Protein AF-A0A2P0QL46-F1 (afdb_monomer_lite)

Foldseek 3Di:
DQVVVCVVVVQDADPLLVVLVVLLVVLLVQLVVLVVCQVCQQVDDDPPDPHGQNCPDPDPPSVVSNVVSVVSNVVSLVSNCQSQVGSPPRPQDHNRGGVDGHDPVNVVD

Sequence (109 aa):
ATEAMEASIKCEIPKDAVMLRHILQLANRCHSIALHDILILPDFYLPGTEVKINPFTAEEPVRTVAKRIQRLREISQTIGQISGGEAIHPSNTRVGGMYRNCSELAKTK

Structure (mmCIF, N/CA/C/O backbone):
data_AF-A0A2P0QL46-F1
#
_entry.id   AF-A0A2P0QL46-F1
#
loop_
_atom_site.group_PDB
_atom_site.id
_atom_site.type_symbol
_atom_site.label_atom_id
_atom_site.label_alt_id
_atom_site.label_comp_id
_atom_site.label_asym_id
_atom_site.label_entity_id
_atom_site.label_seq_id
_atom_site.pdbx_PDB_ins_code
_atom_site.Cartn_x
_atom_site.Cartn_y
_atom_site.Cartn_z
_atom_site.occupancy
_atom_site.B_iso_or_equiv
_atom_site.auth_seq_id
_atom_site.auth_comp_id
_atom_site.auth_asym_id
_atom_site.auth_atom_id
_atom_site.pdbx_PDB_model_num
ATOM 1 N N . ALA A 1 1 ? -7.309 -8.523 13.478 1.00 93.12 1 ALA A N 1
ATOM 2 C CA . ALA A 1 1 ? -7.298 -8.852 14.922 1.00 93.12 1 ALA A CA 1
ATOM 3 C C . ALA A 1 1 ? -8.276 -7.967 15.693 1.00 93.12 1 ALA A C 1
ATOM 5 O O . ALA A 1 1 ? -9.231 -8.496 16.238 1.00 93.12 1 ALA A O 1
ATOM 6 N N . THR A 1 2 ? -8.101 -6.642 15.680 1.00 98.19 2 THR A N 1
ATOM 7 C CA . THR A 1 2 ? -8.955 -5.680 16.405 1.00 98.19 2 THR A CA 1
ATOM 8 C C . THR A 1 2 ? -10.454 -5.850 16.151 1.00 98.19 2 THR A C 1
ATOM 10 O O . THR A 1 2 ? -11.210 -6.012 17.100 1.00 98.19 2 THR A O 1
ATOM 13 N N . GLU A 1 3 ? -10.869 -5.906 14.885 1.00 98.19 3 GLU A N 1
ATOM 14 C CA . GLU A 1 3 ? -12.290 -6.015 14.509 1.00 98.19 3 GLU A CA 1
ATOM 15 C C . GLU A 1 3 ? -12.932 -7.333 14.955 1.00 98.19 3 GLU A C 1
ATOM 17 O O . GLU A 1 3 ? -14.113 -7.366 15.281 1.00 98.19 3 GLU A O 1
ATOM 22 N N . ALA A 1 4 ? -12.153 -8.415 15.052 1.00 98.56 4 ALA A N 1
ATOM 23 C CA . ALA A 1 4 ? -12.648 -9.677 15.597 1.00 98.56 4 ALA A CA 1
ATOM 24 C C . ALA A 1 4 ? -12.927 -9.568 17.107 1.00 98.56 4 ALA A C 1
ATOM 26 O O . ALA A 1 4 ? -13.919 -10.110 17.593 1.00 98.56 4 ALA A O 1
ATOM 27 N N . MET A 1 5 ? -12.089 -8.828 17.845 1.00 98.75 5 MET A N 1
ATOM 28 C CA . MET A 1 5 ? -12.328 -8.548 19.265 1.00 98.75 5 MET A CA 1
ATOM 29 C C . MET A 1 5 ? -13.570 -7.669 19.440 1.00 98.75 5 MET A C 1
ATOM 31 O O . MET A 1 5 ? -14.406 -7.969 20.286 1.00 98.75 5 MET A O 1
ATOM 35 N N . GLU A 1 6 ? -13.721 -6.632 18.610 1.00 98.75 6 GLU A N 1
ATOM 36 C CA . GLU A 1 6 ? -14.891 -5.741 18.602 1.00 98.75 6 GLU A CA 1
ATOM 37 C C . GLU A 1 6 ? -16.182 -6.497 18.278 1.00 98.75 6 GLU A C 1
ATOM 39 O O . GLU A 1 6 ? -17.171 -6.333 18.988 1.00 98.75 6 GLU A O 1
ATOM 44 N N . ALA A 1 7 ? -16.158 -7.387 17.284 1.00 98.56 7 ALA A N 1
ATOM 45 C CA . ALA A 1 7 ? -17.296 -8.234 16.942 1.00 98.56 7 ALA A CA 1
ATOM 46 C C . ALA A 1 7 ? -17.692 -9.165 18.100 1.00 98.56 7 ALA A C 1
ATOM 48 O O . ALA A 1 7 ? -18.876 -9.293 18.408 1.00 98.56 7 ALA A O 1
ATOM 49 N N . SER A 1 8 ? -16.711 -9.771 18.778 1.00 98.62 8 SER A N 1
ATOM 50 C CA . SER A 1 8 ? -16.942 -10.665 19.921 1.00 98.62 8 SER A CA 1
ATOM 51 C C . SER A 1 8 ? -17.647 -9.957 21.083 1.00 98.62 8 SER A C 1
ATOM 53 O O . SER A 1 8 ? -18.621 -10.471 21.634 1.00 98.62 8 SER A O 1
ATOM 55 N N . ILE A 1 9 ? -17.210 -8.739 21.416 1.00 98.38 9 ILE A N 1
ATOM 56 C CA . ILE A 1 9 ? -17.792 -7.942 22.508 1.00 98.38 9 ILE A CA 1
ATOM 57 C C . ILE A 1 9 ? -18.949 -7.037 22.054 1.00 98.38 9 ILE A C 1
ATOM 59 O O . ILE A 1 9 ? -19.455 -6.256 22.857 1.00 98.38 9 ILE A O 1
ATOM 63 N N . LYS A 1 10 ? -19.365 -7.124 20.781 1.00 98.25 10 LYS A N 1
ATOM 64 C CA . LYS A 1 10 ? -20.396 -6.277 20.151 1.00 98.25 10 LYS A CA 1
ATOM 65 C C . LYS A 1 10 ? -20.122 -4.773 20.304 1.00 98.25 10 LYS A C 1
ATOM 67 O O . LYS A 1 10 ? -21.030 -3.986 20.559 1.00 98.25 10 LYS A O 1
ATOM 72 N N . CYS A 1 11 ? -18.860 -4.374 20.165 1.00 98.38 11 CYS A N 1
ATOM 73 C CA . CYS A 1 11 ? -18.449 -2.974 20.190 1.00 98.38 11 CYS A CA 1
ATOM 74 C C . CYS A 1 11 ? -18.638 -2.343 18.805 1.00 98.38 11 CYS A C 1
ATOM 76 O O . CYS A 1 11 ? -17.881 -2.626 17.878 1.00 98.38 11 CYS A O 1
ATOM 78 N N . GLU A 1 12 ? -19.633 -1.466 18.676 1.00 98.44 12 GLU A N 1
ATOM 79 C CA . GLU A 1 12 ? -19.743 -0.551 17.539 1.00 98.44 12 GLU A CA 1
ATOM 80 C C . GLU A 1 12 ? -18.767 0.618 17.702 1.00 98.44 12 GLU A C 1
ATOM 82 O O . GLU A 1 12 ? -18.700 1.248 18.760 1.00 98.44 12 GLU A O 1
ATOM 87 N N . ILE A 1 13 ? -18.007 0.913 16.647 1.00 98.56 13 ILE A N 1
ATOM 88 C CA . ILE A 1 13 ? -17.016 1.993 16.651 1.00 98.56 13 ILE A CA 1
ATOM 89 C C . ILE A 1 13 ? -17.552 3.263 15.973 1.00 98.56 13 ILE A C 1
ATOM 91 O O . ILE A 1 13 ? -18.419 3.182 15.099 1.00 98.56 13 ILE A O 1
ATOM 95 N N . PRO A 1 14 ? -17.013 4.452 16.302 1.00 98.44 14 PRO A N 1
ATOM 96 C CA . PRO A 1 14 ? -17.414 5.699 15.654 1.00 98.44 14 PRO A CA 1
ATOM 97 C C . PRO A 1 14 ? -17.177 5.692 14.136 1.00 98.44 14 PRO A C 1
ATOM 99 O O . PRO A 1 14 ? -16.164 5.178 13.656 1.00 98.44 14 PRO A O 1
ATOM 102 N N . LYS A 1 15 ? -18.057 6.355 13.373 1.00 98.00 15 LYS A N 1
ATOM 103 C CA . LYS A 1 15 ? -17.973 6.438 11.901 1.00 98.00 15 LYS A CA 1
ATOM 104 C C . LYS A 1 15 ? -16.624 6.972 11.402 1.00 98.00 15 LYS A C 1
ATOM 106 O O . LYS A 1 15 ? -16.069 6.438 10.445 1.00 98.00 15 LYS A O 1
ATOM 111 N N . ASP A 1 16 ? -16.066 7.977 12.071 1.00 97.50 16 ASP A N 1
ATOM 112 C CA . ASP A 1 16 ? -14.762 8.545 11.706 1.00 97.50 16 ASP A CA 1
ATOM 113 C C . ASP A 1 16 ? -13.615 7.542 11.885 1.00 97.50 16 ASP A C 1
ATOM 115 O O . ASP A 1 16 ? -12.681 7.515 11.083 1.00 97.50 16 ASP A O 1
ATOM 119 N N . ALA A 1 17 ? -13.706 6.657 12.885 1.00 98.19 17 ALA A N 1
ATOM 120 C CA . ALA A 1 17 ? -12.736 5.584 13.076 1.00 98.19 17 ALA A CA 1
ATOM 121 C C . ALA A 1 17 ? -12.812 4.552 11.940 1.00 98.19 17 ALA A C 1
ATOM 123 O O . ALA A 1 17 ? -11.771 4.123 11.444 1.00 98.19 17 ALA A O 1
ATOM 124 N N . VAL A 1 18 ? -14.021 4.208 11.475 1.00 98.25 18 VAL A N 1
ATOM 125 C CA . VAL A 1 18 ? -14.215 3.349 10.290 1.00 98.25 18 VAL A CA 1
ATOM 126 C C . VAL A 1 18 ? -13.555 3.976 9.061 1.00 98.25 18 VAL A C 1
ATOM 128 O O . VAL A 1 18 ? -12.814 3.305 8.343 1.00 98.25 18 VAL A O 1
ATOM 131 N N . MET A 1 19 ? -13.764 5.278 8.838 1.00 97.81 19 MET A N 1
ATOM 132 C CA . MET A 1 19 ? -13.177 5.986 7.696 1.00 97.81 19 MET A CA 1
ATOM 133 C C . MET A 1 19 ? -11.644 5.984 7.739 1.00 97.81 19 MET A C 1
ATOM 135 O O . MET A 1 19 ? -11.010 5.692 6.725 1.00 97.81 19 MET A O 1
ATOM 139 N N . LEU A 1 20 ? -11.033 6.226 8.903 1.00 97.75 20 LEU A N 1
ATOM 140 C CA . LEU A 1 20 ? -9.575 6.161 9.050 1.00 97.75 20 LEU A CA 1
ATOM 141 C C . LEU A 1 20 ? -9.016 4.753 8.821 1.00 97.75 20 LEU A C 1
ATOM 143 O O . LEU A 1 20 ? -7.987 4.615 8.161 1.00 97.75 20 LEU A O 1
ATOM 147 N N . ARG A 1 21 ? -9.698 3.705 9.302 1.00 98.44 21 ARG A N 1
ATOM 148 C CA . ARG A 1 21 ? -9.311 2.310 9.023 1.00 98.44 21 ARG A CA 1
ATOM 149 C C . ARG A 1 21 ? -9.378 1.990 7.533 1.00 98.44 21 ARG A C 1
ATOM 151 O O . ARG A 1 21 ? -8.475 1.342 7.010 1.00 98.44 21 ARG A O 1
ATOM 158 N N . HIS A 1 22 ? -10.393 2.486 6.828 1.00 98.31 22 HIS A N 1
ATOM 159 C CA . HIS A 1 22 ? -10.491 2.329 5.377 1.00 98.31 22 HIS A CA 1
ATOM 160 C C . HIS A 1 22 ? -9.370 3.059 4.631 1.00 98.31 22 HIS A C 1
ATOM 162 O O . HIS A 1 22 ? -8.767 2.472 3.734 1.00 98.31 22 HIS A O 1
ATOM 168 N N . ILE A 1 23 ? -9.046 4.298 5.012 1.00 98.06 23 ILE A N 1
ATOM 169 C CA . ILE A 1 23 ? -7.920 5.045 4.428 1.00 98.06 23 ILE A CA 1
ATOM 170 C C . ILE A 1 23 ? -6.610 4.270 4.626 1.00 98.06 23 ILE A C 1
ATOM 172 O O . ILE A 1 23 ? -5.881 4.046 3.658 1.00 98.06 23 ILE A O 1
ATOM 176 N N . LEU A 1 24 ? -6.351 3.795 5.849 1.00 98.38 24 LEU A N 1
ATOM 177 C CA . LEU A 1 24 ? -5.178 2.982 6.177 1.00 98.38 24 LEU A CA 1
ATOM 178 C C . LEU A 1 24 ? -5.105 1.712 5.315 1.00 98.38 24 LEU A C 1
ATOM 180 O O . LEU A 1 24 ? -4.057 1.400 4.748 1.00 98.38 24 LEU A O 1
ATOM 184 N N . GLN A 1 25 ? -6.223 0.997 5.175 1.00 98.38 25 GLN A N 1
ATOM 185 C CA . GLN A 1 25 ? -6.289 -0.236 4.393 1.00 98.38 25 GLN A CA 1
ATOM 186 C C . GLN A 1 25 ? -6.035 0.002 2.897 1.00 98.38 25 GLN A C 1
ATOM 188 O O . GLN A 1 25 ? -5.346 -0.790 2.250 1.00 98.38 25 GLN A O 1
ATOM 193 N N . LEU A 1 26 ? -6.582 1.079 2.330 1.00 98.56 26 LEU A N 1
ATOM 194 C CA . LEU A 1 26 ? -6.393 1.427 0.919 1.00 98.56 26 LEU A CA 1
ATOM 195 C C . LEU A 1 26 ? -4.950 1.854 0.633 1.00 98.56 26 LEU A C 1
ATOM 197 O O . LEU A 1 26 ? -4.367 1.412 -0.359 1.00 98.56 26 LEU A O 1
ATOM 201 N N . ALA A 1 27 ? -4.356 2.639 1.532 1.00 98.44 27 ALA A N 1
ATOM 202 C CA . ALA A 1 27 ? -2.946 3.000 1.482 1.00 98.44 27 ALA A CA 1
ATOM 203 C C . ALA A 1 27 ? -2.044 1.758 1.505 1.00 98.44 27 ALA A C 1
ATOM 205 O O . ALA A 1 27 ? -1.204 1.581 0.621 1.00 98.44 27 ALA A O 1
ATOM 206 N N . ASN A 1 28 ? -2.266 0.843 2.454 1.00 98.62 28 ASN A N 1
ATOM 207 C CA . ASN A 1 28 ? -1.496 -0.396 2.540 1.00 98.62 28 ASN A CA 1
ATOM 208 C C . ASN A 1 28 ? -1.634 -1.256 1.271 1.00 98.62 28 ASN A C 1
ATOM 210 O O . ASN A 1 28 ? -0.630 -1.749 0.754 1.00 98.62 28 ASN A O 1
ATOM 214 N N . ARG A 1 29 ? -2.851 -1.377 0.722 1.00 98.75 29 ARG A N 1
ATOM 215 C CA . ARG A 1 29 ? -3.098 -2.115 -0.525 1.00 98.75 29 ARG A CA 1
ATOM 216 C C . ARG A 1 29 ? -2.309 -1.530 -1.698 1.00 98.75 29 ARG A C 1
ATOM 218 O O . ARG A 1 29 ? -1.668 -2.288 -2.420 1.00 98.75 29 ARG A O 1
ATOM 225 N N . CYS A 1 30 ? -2.325 -0.208 -1.872 1.00 98.56 30 CYS A N 1
ATOM 226 C CA . CYS A 1 30 ? -1.578 0.466 -2.937 1.00 98.56 30 CYS A CA 1
ATOM 227 C C . CYS A 1 30 ? -0.068 0.200 -2.822 1.00 98.56 30 CYS A C 1
ATOM 229 O O . CYS A 1 30 ? 0.568 -0.238 -3.780 1.00 98.56 30 CYS A O 1
ATOM 231 N N . HIS A 1 31 ? 0.490 0.374 -1.620 1.00 98.44 31 HIS A N 1
ATOM 232 C CA . HIS A 1 31 ? 1.897 0.084 -1.340 1.00 98.44 31 HIS A CA 1
ATOM 233 C C . HIS A 1 31 ? 2.266 -1.383 -1.626 1.00 98.44 31 HIS A C 1
ATOM 235 O O . HIS A 1 31 ? 3.328 -1.644 -2.195 1.00 98.44 31 HIS A O 1
ATOM 241 N N . SER A 1 32 ? 1.413 -2.328 -1.219 1.00 98.75 32 SER A N 1
ATOM 242 C CA . SER A 1 32 ? 1.675 -3.764 -1.343 1.00 98.75 32 SER A CA 1
ATOM 243 C C . SER A 1 32 ? 1.635 -4.226 -2.799 1.00 98.75 32 SER A C 1
ATOM 245 O O . SER A 1 32 ? 2.549 -4.926 -3.228 1.00 98.75 32 SER A O 1
ATOM 247 N N . ILE A 1 33 ? 0.652 -3.767 -3.582 1.00 98.69 33 ILE A N 1
ATOM 248 C CA . ILE A 1 33 ? 0.577 -4.049 -5.024 1.00 98.69 33 ILE A CA 1
ATOM 249 C C . ILE A 1 33 ? 1.807 -3.479 -5.737 1.00 98.69 33 ILE A C 1
ATOM 251 O O . ILE A 1 33 ? 2.491 -4.201 -6.452 1.00 98.69 33 ILE A O 1
ATOM 255 N N . ALA A 1 34 ? 2.162 -2.221 -5.462 1.00 98.56 34 ALA A N 1
ATOM 256 C CA . ALA A 1 34 ? 3.337 -1.593 -6.061 1.00 98.56 34 ALA A CA 1
ATOM 257 C C . ALA A 1 34 ? 4.653 -2.298 -5.669 1.00 98.56 34 ALA A C 1
ATOM 259 O O . ALA A 1 34 ? 5.598 -2.340 -6.451 1.00 98.56 34 ALA A O 1
ATOM 260 N N . LEU A 1 35 ? 4.746 -2.863 -4.460 1.00 98.50 35 LEU A N 1
ATOM 261 C CA . LEU A 1 35 ? 5.880 -3.712 -4.088 1.00 98.50 35 LEU A CA 1
ATOM 262 C C . LEU A 1 35 ? 5.886 -5.018 -4.888 1.00 98.50 35 LEU A C 1
ATOM 264 O O . LEU A 1 35 ? 6.946 -5.437 -5.343 1.00 98.50 35 LEU A O 1
ATOM 268 N N . HIS A 1 36 ? 4.722 -5.644 -5.058 1.00 98.62 36 HIS A N 1
ATOM 269 C CA . HIS A 1 36 ? 4.589 -6.889 -5.804 1.00 98.62 36 HIS A CA 1
ATOM 270 C C . HIS A 1 36 ? 5.003 -6.729 -7.272 1.00 98.62 36 HIS A C 1
AT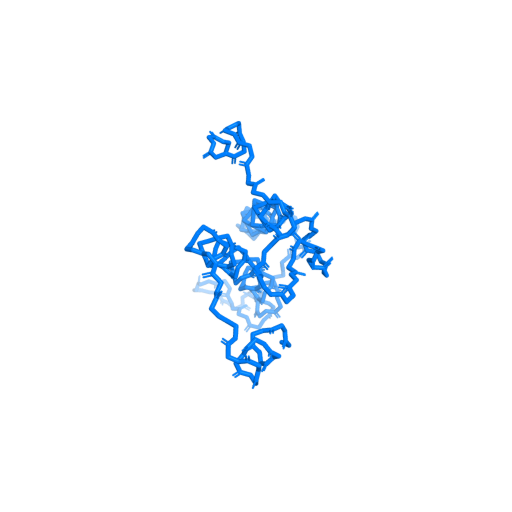OM 272 O O . HIS A 1 36 ? 5.656 -7.623 -7.799 1.00 98.62 36 HIS A O 1
ATOM 278 N N . ASP A 1 37 ? 4.754 -5.570 -7.891 1.00 98.25 37 ASP A N 1
ATOM 279 C CA . ASP A 1 37 ? 5.249 -5.261 -9.240 1.00 98.25 37 ASP A CA 1
ATOM 280 C C . ASP A 1 37 ? 6.775 -5.445 -9.345 1.00 98.25 37 ASP A C 1
ATOM 282 O O . ASP A 1 37 ? 7.260 -6.068 -10.283 1.00 98.25 37 ASP A O 1
ATOM 286 N N . ILE A 1 38 ? 7.554 -4.996 -8.351 1.00 97.69 38 ILE A N 1
ATOM 287 C CA . ILE A 1 38 ? 9.021 -5.185 -8.335 1.00 97.69 38 ILE A CA 1
ATOM 288 C C . ILE A 1 38 ? 9.393 -6.674 -8.309 1.00 97.69 38 ILE A C 1
ATOM 290 O O . ILE A 1 38 ? 10.416 -7.054 -8.875 1.00 97.69 38 ILE A O 1
ATOM 294 N N . LEU A 1 39 ? 8.583 -7.505 -7.652 1.00 98.12 39 LEU A N 1
ATOM 295 C CA . LEU A 1 39 ? 8.852 -8.932 -7.485 1.00 98.12 39 LEU A CA 1
ATOM 296 C C . LEU A 1 39 ? 8.530 -9.738 -8.746 1.00 98.12 39 LEU A C 1
ATOM 298 O O . LEU A 1 39 ? 9.223 -10.712 -9.011 1.00 98.12 39 LEU A O 1
ATOM 302 N N . ILE A 1 40 ? 7.516 -9.331 -9.516 1.00 98.25 40 ILE A N 1
ATOM 303 C CA . ILE A 1 40 ? 7.063 -10.070 -10.707 1.00 98.25 40 ILE A CA 1
ATOM 304 C C . ILE A 1 40 ? 7.673 -9.565 -12.017 1.00 98.25 40 ILE A C 1
ATOM 306 O O . ILE A 1 40 ? 7.751 -10.317 -12.983 1.00 98.25 40 ILE A O 1
ATOM 310 N N . LEU A 1 41 ? 8.122 -8.304 -12.077 1.00 97.94 41 LEU A N 1
ATOM 311 C CA . LEU A 1 41 ? 8.732 -7.742 -13.287 1.00 97.94 41 LEU A CA 1
ATOM 312 C C . LEU A 1 41 ? 9.909 -8.577 -13.838 1.00 97.94 41 LEU A C 1
ATOM 314 O O . LEU A 1 41 ? 9.957 -8.727 -15.057 1.00 97.94 41 LEU A O 1
ATOM 318 N N . PRO A 1 42 ? 10.802 -9.175 -13.019 1.00 98.31 42 PRO A N 1
ATOM 319 C CA . PRO A 1 42 ? 11.860 -10.073 -13.501 1.00 98.31 42 PRO A CA 1
ATOM 320 C C . PRO A 1 42 ? 11.396 -11.257 -14.358 1.00 98.31 42 PRO A C 1
ATOM 322 O O . PRO A 1 42 ? 12.184 -11.784 -15.147 1.00 98.31 42 PRO A O 1
ATOM 325 N N . ASP A 1 43 ? 10.134 -11.667 -14.235 1.00 98.38 43 ASP A N 1
ATOM 326 C CA . ASP A 1 43 ? 9.553 -12.755 -15.022 1.00 98.38 43 ASP A CA 1
ATOM 327 C C . ASP A 1 43 ? 8.874 -12.276 -16.312 1.00 98.38 43 ASP A C 1
ATOM 329 O O . ASP A 1 43 ? 8.532 -13.091 -17.170 1.00 98.38 43 ASP A O 1
ATOM 333 N N . PHE A 1 44 ? 8.711 -10.964 -16.487 1.00 98.31 44 PHE A N 1
ATOM 334 C CA . PHE A 1 44 ? 8.123 -10.361 -17.677 1.00 98.31 44 PHE A CA 1
ATOM 335 C C . PHE A 1 44 ? 9.180 -9.876 -18.666 1.00 98.31 44 PHE A C 1
ATOM 337 O O . PHE A 1 44 ? 10.323 -9.568 -18.324 1.00 98.31 44 PHE A O 1
ATOM 344 N N . TYR A 1 45 ? 8.751 -9.774 -19.920 1.00 98.25 45 TYR A N 1
ATOM 345 C CA . TYR A 1 45 ? 9.540 -9.248 -21.022 1.00 98.25 45 TYR A CA 1
ATOM 346 C C . TYR A 1 45 ? 9.188 -7.785 -21.282 1.00 98.25 45 TYR A C 1
ATOM 348 O O . TYR A 1 45 ? 8.028 -7.380 -21.149 1.00 98.25 45 TYR A O 1
ATOM 356 N N . LEU A 1 46 ? 10.174 -6.986 -21.695 1.00 97.00 46 LEU A N 1
ATOM 357 C CA . LEU A 1 46 ? 9.899 -5.699 -22.320 1.00 97.00 46 LEU A CA 1
ATOM 358 C C . LEU A 1 46 ? 9.022 -5.955 -23.561 1.00 97.00 46 LEU A C 1
ATOM 360 O O . LEU A 1 46 ? 9.399 -6.789 -24.392 1.00 97.00 46 LEU A O 1
ATOM 364 N N . PRO A 1 47 ? 7.863 -5.280 -23.696 1.00 97.19 47 PRO A N 1
ATOM 365 C CA . PRO A 1 47 ? 6.898 -5.598 -24.743 1.00 97.19 47 PRO A CA 1
ATOM 366 C C . PRO A 1 47 ? 7.517 -5.607 -26.144 1.00 97.19 47 PRO A C 1
ATOM 368 O O . PRO A 1 47 ? 8.168 -4.645 -26.545 1.00 97.19 47 PRO A O 1
ATOM 371 N N . GLY A 1 48 ? 7.296 -6.695 -26.889 1.00 97.56 48 GLY A N 1
ATOM 372 C CA . GLY A 1 48 ? 7.826 -6.870 -28.245 1.00 97.56 48 GLY A CA 1
ATOM 373 C C . GLY A 1 48 ? 9.300 -7.287 -28.322 1.00 97.56 48 GLY A C 1
ATOM 374 O O . GLY A 1 48 ? 9.881 -7.214 -29.401 1.00 97.56 48 GLY A O 1
ATOM 375 N N . THR A 1 49 ? 9.915 -7.709 -27.211 1.00 97.69 49 THR A N 1
ATOM 376 C CA . THR A 1 49 ? 11.319 -8.149 -27.165 1.00 97.69 49 THR A CA 1
ATOM 377 C C . THR A 1 49 ? 11.488 -9.439 -26.358 1.00 97.69 49 THR A C 1
ATOM 379 O O . THR A 1 49 ? 10.650 -9.761 -25.523 1.00 97.69 49 THR A O 1
ATOM 382 N N . GLU A 1 50 ? 12.631 -10.108 -26.526 1.00 97.75 50 GLU A N 1
ATOM 383 C CA . GLU A 1 50 ? 13.071 -11.233 -25.680 1.00 97.75 50 GLU A CA 1
ATOM 384 C C . GLU A 1 50 ? 13.894 -10.770 -24.455 1.00 97.75 50 GLU A C 1
ATOM 386 O O . GLU A 1 50 ? 14.568 -11.562 -23.794 1.00 97.75 50 GLU A O 1
ATOM 391 N N . VAL A 1 51 ? 13.856 -9.472 -24.128 1.00 97.06 51 VAL A N 1
ATOM 392 C CA . VAL A 1 51 ? 14.587 -8.890 -22.995 1.00 97.06 51 VAL A CA 1
ATOM 393 C C . VAL A 1 51 ? 13.715 -8.925 -21.743 1.00 97.06 51 VAL A C 1
ATOM 395 O O . VAL A 1 51 ? 12.671 -8.276 -21.693 1.00 97.06 51 VAL A O 1
ATOM 398 N N . LYS A 1 52 ? 14.155 -9.640 -20.704 1.00 97.62 52 LYS A N 1
ATOM 399 C CA . LYS A 1 52 ? 13.502 -9.630 -19.385 1.00 97.62 52 LYS A CA 1
ATOM 400 C C . LYS A 1 52 ? 13.690 -8.297 -18.657 1.00 97.62 52 LYS A C 1
ATOM 402 O O . LYS A 1 52 ? 14.724 -7.643 -18.792 1.00 97.62 52 LYS A O 1
ATOM 407 N N . ILE A 1 53 ? 12.713 -7.903 -17.843 1.00 98.25 53 ILE A N 1
ATOM 408 C CA . ILE A 1 53 ? 12.762 -6.638 -17.100 1.00 98.25 53 ILE A CA 1
ATOM 409 C C . ILE A 1 53 ? 13.592 -6.802 -15.823 1.00 98.25 53 ILE A C 1
ATOM 411 O O . ILE A 1 53 ? 13.181 -7.472 -14.886 1.00 98.25 53 ILE A O 1
ATOM 415 N N . ASN A 1 54 ? 14.733 -6.117 -15.724 1.00 97.38 54 ASN A N 1
ATOM 416 C CA . ASN A 1 54 ? 15.481 -6.007 -14.468 1.00 97.38 54 ASN A CA 1
ATOM 417 C C . ASN A 1 54 ? 15.103 -4.705 -13.728 1.00 97.38 54 ASN A C 1
ATOM 419 O O . ASN A 1 54 ? 15.636 -3.656 -14.088 1.00 97.38 54 ASN A O 1
ATOM 423 N N . PRO A 1 55 ? 14.263 -4.723 -12.673 1.00 94.62 55 PRO A N 1
ATOM 424 C CA . PRO A 1 55 ? 13.816 -3.505 -11.983 1.00 94.62 55 PRO A CA 1
ATOM 425 C C . PRO A 1 55 ? 14.940 -2.748 -11.249 1.00 94.62 55 PRO A C 1
ATOM 427 O O . PRO A 1 55 ? 14.724 -1.624 -10.795 1.00 94.62 55 PRO A O 1
ATOM 430 N N . PHE A 1 56 ? 16.136 -3.335 -11.137 1.00 94.75 56 PHE A N 1
ATOM 431 C CA . PHE A 1 56 ? 17.314 -2.719 -10.522 1.00 94.75 56 PHE A CA 1
ATOM 432 C C . PHE A 1 56 ? 18.232 -2.015 -11.533 1.00 94.75 56 PHE A C 1
ATOM 434 O O . PHE A 1 56 ? 19.185 -1.351 -11.121 1.00 94.75 56 PHE A O 1
ATOM 441 N N . THR A 1 57 ? 17.966 -2.135 -12.839 1.00 96.69 57 THR A N 1
ATOM 442 C CA . THR A 1 57 ? 1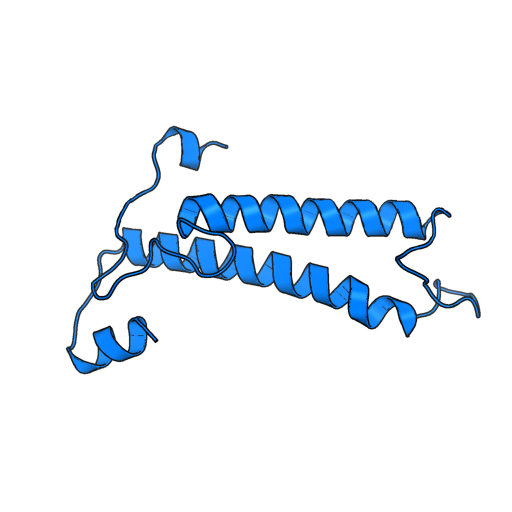8.773 -1.468 -13.870 1.00 96.69 57 THR A CA 1
ATOM 443 C C . THR A 1 57 ? 18.647 0.058 -13.804 1.00 96.69 57 THR A C 1
ATOM 445 O O . THR A 1 57 ? 17.623 0.620 -13.401 1.00 96.69 57 THR A O 1
ATOM 448 N N . ALA A 1 58 ? 19.711 0.748 -14.215 1.00 96.81 58 ALA A N 1
ATOM 449 C CA . ALA A 1 58 ? 19.701 2.196 -14.396 1.00 96.81 58 ALA A CA 1
ATOM 450 C C . ALA A 1 58 ? 19.194 2.622 -15.786 1.00 96.81 58 ALA A C 1
ATOM 452 O O . ALA A 1 58 ? 19.007 3.817 -16.005 1.00 96.81 58 ALA A O 1
ATOM 453 N N . GLU A 1 59 ? 18.970 1.667 -16.689 1.00 96.56 59 GLU A N 1
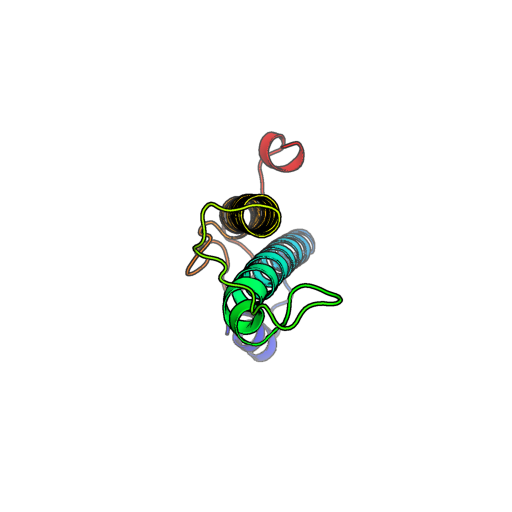ATOM 454 C CA . GLU A 1 59 ? 18.590 1.895 -18.083 1.00 96.56 59 GLU A CA 1
ATOM 455 C C . GLU A 1 59 ? 17.096 2.205 -18.258 1.00 96.56 59 GLU A C 1
ATOM 457 O O . GLU A 1 59 ? 16.228 1.714 -17.526 1.00 96.56 59 GLU A O 1
ATOM 462 N N . GLU A 1 60 ? 16.786 3.025 -19.261 1.00 95.81 60 GLU A N 1
ATOM 463 C CA . GLU A 1 60 ? 15.408 3.297 -19.671 1.00 95.81 60 GLU A CA 1
ATOM 464 C C . GLU A 1 60 ? 14.862 2.169 -20.565 1.00 95.81 60 GLU A C 1
ATOM 466 O O . GLU A 1 60 ? 15.630 1.544 -21.296 1.00 95.81 60 GLU A O 1
ATOM 471 N N . PRO A 1 61 ? 13.543 1.889 -20.533 1.00 95.25 61 PRO A N 1
ATOM 472 C CA . PRO A 1 61 ? 12.489 2.603 -19.792 1.00 95.25 61 PRO A CA 1
ATOM 473 C C . PRO A 1 61 ? 12.307 2.134 -18.336 1.00 95.25 61 PRO A C 1
ATOM 475 O O . PRO A 1 61 ? 11.490 2.682 -17.589 1.00 95.25 61 PRO A O 1
ATOM 478 N N . VAL A 1 62 ? 13.024 1.085 -17.924 1.00 97.38 62 VAL A N 1
ATOM 479 C CA . VAL A 1 62 ? 12.801 0.401 -16.641 1.00 97.38 62 VAL A CA 1
ATOM 480 C C . VAL A 1 62 ? 13.091 1.325 -15.459 1.00 97.38 62 VAL A C 1
ATOM 482 O O . VAL A 1 62 ? 12.347 1.325 -14.476 1.00 97.38 62 VAL A O 1
ATOM 485 N N . ARG A 1 63 ? 14.106 2.187 -15.572 1.00 97.31 63 ARG A N 1
ATOM 486 C CA . ARG A 1 63 ? 14.450 3.168 -14.542 1.00 97.31 63 ARG A CA 1
ATOM 487 C C . ARG A 1 63 ? 13.310 4.139 -14.236 1.00 97.31 63 ARG A C 1
ATOM 489 O O . ARG A 1 63 ? 13.033 4.386 -13.057 1.00 97.31 63 ARG A O 1
ATOM 496 N N . THR A 1 64 ? 12.630 4.669 -15.252 1.00 97.81 64 THR A N 1
ATOM 497 C CA . THR A 1 64 ? 11.458 5.539 -15.061 1.00 97.81 64 THR A CA 1
ATOM 498 C C . THR A 1 64 ? 10.300 4.793 -14.394 1.00 97.81 64 THR A C 1
ATOM 500 O O . THR A 1 64 ? 9.657 5.331 -13.487 1.00 97.81 64 THR A O 1
ATOM 503 N N . VAL A 1 65 ? 10.058 3.534 -14.771 1.00 97.75 65 VAL A N 1
ATOM 504 C CA . VAL A 1 65 ? 9.032 2.686 -14.138 1.00 97.75 65 VAL A CA 1
ATOM 505 C C . VAL A 1 65 ? 9.355 2.434 -12.662 1.00 97.75 65 VAL A C 1
ATOM 507 O O . VAL A 1 65 ? 8.489 2.635 -11.809 1.00 97.75 65 VAL A O 1
ATOM 510 N N . ALA A 1 66 ? 10.602 2.086 -12.336 1.00 97.31 66 ALA A N 1
ATOM 511 C CA . ALA A 1 66 ? 11.040 1.849 -10.961 1.00 97.31 66 ALA A CA 1
ATOM 512 C C . ALA A 1 66 ? 10.863 3.093 -10.072 1.00 97.31 66 ALA A C 1
ATOM 514 O O . ALA A 1 66 ? 10.339 2.989 -8.962 1.00 97.31 66 ALA A O 1
ATOM 515 N N . LYS A 1 67 ? 11.212 4.289 -10.570 1.00 97.94 67 LYS A N 1
ATOM 516 C CA . LYS A 1 67 ? 10.985 5.559 -9.852 1.00 97.94 67 LYS A CA 1
ATOM 517 C C . LYS A 1 67 ? 9.499 5.819 -9.589 1.00 97.94 67 LYS A C 1
ATOM 519 O O . LYS A 1 67 ? 9.137 6.255 -8.496 1.00 97.94 67 LYS A O 1
ATOM 524 N N . ARG A 1 68 ? 8.625 5.522 -10.558 1.00 98.38 68 ARG A N 1
ATOM 525 C CA . ARG A 1 68 ? 7.169 5.651 -10.387 1.00 98.38 68 ARG A CA 1
ATOM 526 C C . ARG A 1 68 ? 6.646 4.712 -9.300 1.00 98.38 68 ARG A C 1
ATOM 528 O O . ARG A 1 68 ? 5.902 5.159 -8.431 1.00 98.38 68 ARG A O 1
ATOM 535 N N . ILE A 1 69 ? 7.077 3.450 -9.303 1.00 98.38 69 ILE A N 1
ATOM 536 C CA . ILE A 1 69 ? 6.723 2.472 -8.263 1.00 98.38 69 ILE A CA 1
ATOM 537 C C . ILE A 1 69 ? 7.193 2.949 -6.882 1.00 98.38 69 ILE A C 1
ATOM 539 O O . ILE A 1 69 ? 6.420 2.941 -5.924 1.00 98.38 69 ILE A O 1
ATOM 543 N N . GLN A 1 70 ? 8.441 3.412 -6.769 1.00 98.06 70 GLN A N 1
ATOM 544 C CA . GLN A 1 70 ? 8.987 3.929 -5.511 1.00 98.06 70 GLN A CA 1
ATOM 545 C C . GLN A 1 70 ? 8.158 5.098 -4.974 1.00 98.06 70 GLN A C 1
ATOM 547 O O . GLN A 1 70 ? 7.797 5.087 -3.797 1.00 98.06 70 GLN A O 1
ATOM 552 N N . ARG A 1 71 ? 7.781 6.051 -5.835 1.00 98.50 71 ARG A N 1
ATOM 553 C CA . ARG A 1 71 ? 6.962 7.199 -5.434 1.00 98.50 71 ARG A CA 1
ATOM 554 C C . ARG A 1 71 ? 5.544 6.802 -5.021 1.00 98.50 71 ARG A C 1
ATOM 556 O O . ARG A 1 71 ? 5.037 7.334 -4.037 1.00 98.50 71 ARG A O 1
ATOM 563 N N . LEU A 1 72 ? 4.915 5.849 -5.716 1.00 98.56 72 LEU A N 1
ATOM 564 C CA . LEU A 1 72 ? 3.610 5.303 -5.317 1.00 98.56 72 LEU A CA 1
ATOM 565 C C . LEU A 1 72 ? 3.670 4.683 -3.919 1.00 98.56 72 LEU A C 1
ATOM 567 O O . LEU A 1 72 ? 2.800 4.943 -3.084 1.00 98.56 72 LEU A O 1
ATOM 571 N N . ARG A 1 73 ? 4.719 3.900 -3.642 1.00 98.62 73 ARG A N 1
ATOM 572 C CA . ARG A 1 73 ? 4.933 3.297 -2.323 1.00 98.62 73 ARG A CA 1
ATOM 573 C C . ARG A 1 73 ? 5.192 4.348 -1.254 1.00 98.62 73 ARG A C 1
ATOM 575 O O . ARG A 1 73 ? 4.647 4.219 -0.169 1.00 98.62 73 ARG A O 1
ATOM 582 N N . GLU A 1 74 ? 5.991 5.368 -1.548 1.00 98.69 74 GLU A N 1
ATOM 583 C CA . GLU A 1 74 ? 6.278 6.461 -0.616 1.00 98.69 74 GLU A CA 1
ATOM 584 C C . GLU A 1 74 ? 4.995 7.190 -0.201 1.00 98.69 74 GLU A C 1
ATOM 586 O O . GLU A 1 74 ? 4.684 7.232 0.985 1.00 98.69 74 GLU A O 1
ATOM 591 N N . ILE A 1 75 ? 4.200 7.662 -1.171 1.00 98.31 75 ILE A N 1
ATOM 592 C CA . ILE A 1 75 ? 2.924 8.351 -0.915 1.00 98.31 75 ILE A CA 1
ATOM 593 C C . ILE A 1 75 ? 1.990 7.459 -0.091 1.00 98.31 75 ILE A C 1
ATOM 595 O O . ILE A 1 75 ? 1.428 7.892 0.914 1.00 98.31 75 ILE A O 1
ATOM 599 N N . SER A 1 76 ? 1.857 6.195 -0.490 1.00 98.50 76 SER A N 1
ATOM 600 C CA . SER A 1 76 ? 0.993 5.232 0.194 1.00 98.50 76 SER A CA 1
ATOM 601 C C . SER A 1 76 ? 1.430 4.996 1.639 1.00 98.50 76 SER A C 1
ATOM 603 O O . SER A 1 76 ? 0.603 5.019 2.546 1.00 98.50 76 SER A O 1
ATOM 605 N N . GLN A 1 77 ? 2.731 4.836 1.887 1.00 98.50 77 GLN A N 1
ATOM 606 C CA . GLN A 1 77 ? 3.254 4.666 3.242 1.00 98.50 77 GLN A CA 1
ATOM 607 C C . GLN A 1 77 ? 3.101 5.943 4.077 1.00 98.50 77 GLN A C 1
ATOM 609 O O . GLN A 1 77 ? 2.787 5.841 5.259 1.00 98.50 77 GLN A O 1
ATOM 614 N N . THR A 1 78 ? 3.230 7.137 3.487 1.00 98.12 78 THR A N 1
ATOM 615 C CA . THR A 1 78 ? 2.940 8.405 4.178 1.00 98.12 78 THR A CA 1
ATOM 616 C C . THR A 1 78 ? 1.473 8.494 4.604 1.00 98.12 78 THR A C 1
ATOM 618 O O . THR A 1 78 ? 1.194 8.825 5.755 1.00 98.12 78 THR A O 1
ATOM 621 N N . ILE A 1 79 ? 0.527 8.134 3.729 1.00 97.8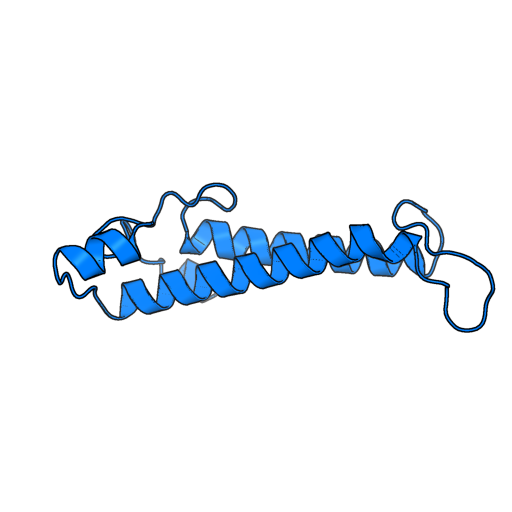8 79 ILE A N 1
ATOM 622 C CA . ILE A 1 79 ? -0.904 8.081 4.082 1.00 97.88 79 ILE A CA 1
ATOM 623 C C . ILE A 1 79 ? -1.144 7.044 5.189 1.00 97.88 79 ILE A C 1
ATOM 625 O O . ILE A 1 79 ? -1.873 7.317 6.147 1.00 97.88 79 ILE A O 1
ATOM 629 N N . GLY A 1 80 ? -0.505 5.873 5.096 1.00 97.62 80 GLY A N 1
ATOM 630 C CA . GLY A 1 80 ? -0.562 4.829 6.121 1.00 97.62 80 GLY A CA 1
ATOM 631 C C . GLY A 1 80 ? -0.040 5.305 7.479 1.00 97.62 80 GLY A C 1
ATOM 632 O O . GLY A 1 80 ? -0.687 5.078 8.495 1.00 97.62 80 GLY A O 1
ATOM 633 N N . GLN A 1 81 ? 1.066 6.050 7.503 1.00 97.38 81 GLN A N 1
ATOM 634 C CA . GLN A 1 81 ? 1.614 6.640 8.724 1.00 97.38 81 GLN A CA 1
ATOM 635 C C . GLN A 1 81 ? 0.678 7.696 9.327 1.00 97.38 81 GLN A C 1
ATOM 637 O O . GLN A 1 81 ? 0.458 7.703 10.534 1.00 97.38 81 GLN A O 1
ATOM 642 N N . ILE A 1 82 ? 0.087 8.569 8.508 1.00 96.81 82 ILE A N 1
ATOM 643 C CA . ILE A 1 82 ? -0.820 9.626 8.986 1.00 96.81 82 ILE A CA 1
ATOM 644 C C . ILE A 1 82 ? -2.112 9.034 9.565 1.00 96.81 82 ILE A C 1
ATOM 646 O O . ILE A 1 82 ? -2.553 9.439 10.639 1.00 96.81 82 ILE A O 1
ATOM 650 N N . SER A 1 83 ? -2.724 8.077 8.865 1.00 96.81 83 SER A N 1
ATOM 651 C CA . SER A 1 83 ? -4.000 7.469 9.274 1.00 96.81 83 SER A CA 1
ATOM 652 C C . SER A 1 83 ? -3.828 6.407 10.369 1.00 96.81 83 SER A C 1
ATOM 654 O O . SER A 1 83 ? -4.630 6.321 11.304 1.00 96.81 83 SER A O 1
ATOM 656 N N . GLY A 1 84 ? -2.762 5.613 10.281 1.00 97.25 84 GLY A N 1
ATOM 657 C CA . GLY A 1 84 ? -2.478 4.465 11.136 1.00 97.25 84 GLY A CA 1
ATOM 658 C C . GLY A 1 84 ? -1.457 4.710 12.243 1.00 97.25 84 GLY A C 1
ATOM 659 O O . GLY A 1 84 ? -1.218 3.799 13.030 1.00 97.25 84 GLY A O 1
ATOM 660 N N . GLY A 1 85 ? -0.859 5.899 12.338 1.00 97.12 85 GLY A N 1
ATOM 661 C CA . GLY A 1 85 ? 0.193 6.245 13.304 1.00 97.12 85 GLY A CA 1
ATOM 662 C C . GLY A 1 85 ? 1.584 5.743 12.905 1.00 97.12 85 GLY A C 1
ATOM 663 O O . GLY A 1 85 ? 2.566 6.446 13.110 1.00 97.12 85 GLY A O 1
ATOM 664 N N . GLU A 1 86 ? 1.656 4.566 12.285 1.00 97.50 86 GLU A N 1
ATOM 665 C CA . GLU A 1 86 ? 2.866 3.959 11.729 1.00 97.50 86 GLU A CA 1
ATOM 666 C C . GLU A 1 86 ? 2.528 3.253 10.412 1.00 97.50 86 GLU A C 1
ATOM 668 O O . GLU A 1 86 ? 1.452 2.667 10.270 1.00 97.50 86 GLU A O 1
ATOM 673 N N . ALA A 1 87 ? 3.444 3.291 9.442 1.00 96.62 87 ALA A N 1
ATOM 674 C CA . ALA A 1 87 ? 3.230 2.647 8.143 1.00 96.62 87 ALA A CA 1
ATOM 675 C C . ALA A 1 87 ? 3.467 1.125 8.186 1.00 96.62 87 ALA A C 1
ATOM 677 O O . ALA A 1 87 ? 2.884 0.372 7.406 1.00 96.62 87 ALA A O 1
ATOM 678 N N . ILE A 1 88 ? 4.334 0.671 9.093 1.00 98.25 88 ILE A N 1
ATOM 679 C CA . ILE A 1 88 ? 4.613 -0.738 9.378 1.00 98.25 88 ILE A CA 1
ATOM 680 C C . ILE A 1 88 ? 4.253 -0.952 10.845 1.00 98.25 88 ILE A C 1
ATOM 682 O O . ILE A 1 88 ? 4.757 -0.244 11.706 1.00 98.25 88 ILE A O 1
ATOM 686 N N . HIS A 1 89 ? 3.370 -1.911 11.115 1.00 97.88 89 HIS A N 1
ATOM 687 C CA . HIS A 1 89 ? 2.745 -2.114 12.429 1.00 97.88 89 HIS A CA 1
ATOM 688 C C . HIS A 1 89 ? 1.974 -0.875 12.941 1.00 97.88 89 HIS A C 1
ATOM 690 O O . HIS A 1 89 ? 2.383 -0.252 13.920 1.00 97.88 89 HIS A O 1
ATOM 696 N N . PRO A 1 90 ? 0.834 -0.525 12.305 1.00 98.12 90 PRO A N 1
ATOM 697 C CA . PRO A 1 90 ? 0.046 0.659 12.655 1.00 98.12 90 PRO A CA 1
ATOM 698 C C . PRO A 1 90 ? -0.328 0.719 14.143 1.00 98.12 90 PRO A C 1
ATOM 700 O O . PRO A 1 90 ? -0.981 -0.184 14.665 1.00 98.12 90 PRO A O 1
ATOM 703 N N . SER A 1 91 ? 0.046 1.810 14.813 1.00 98.00 91 SER A N 1
ATOM 704 C CA . SER A 1 91 ? -0.128 2.025 16.257 1.00 98.00 91 SER A CA 1
ATOM 705 C C . SER A 1 91 ? -1.439 2.724 16.636 1.00 98.00 91 SER A C 1
ATOM 707 O O . SER A 1 91 ? -1.845 2.703 17.796 1.00 98.00 91 SER A O 1
ATOM 709 N N . ASN A 1 92 ? -2.128 3.344 15.673 1.00 98.19 92 ASN A N 1
ATOM 710 C CA . ASN A 1 92 ? -3.332 4.138 15.930 1.00 98.19 92 ASN A CA 1
ATOM 711 C C . ASN A 1 92 ? -4.594 3.274 16.098 1.00 98.19 92 ASN A C 1
ATOM 713 O O . ASN A 1 92 ? -5.570 3.731 16.686 1.00 98.19 92 ASN A O 1
ATOM 717 N N . THR A 1 93 ? -4.592 2.029 15.613 1.00 97.94 93 THR A N 1
ATOM 718 C CA . THR A 1 93 ? -5.746 1.124 15.740 1.00 97.94 93 THR A CA 1
ATOM 719 C C . THR A 1 93 ? -5.840 0.561 17.160 1.00 97.94 93 THR A C 1
ATOM 721 O O . THR A 1 93 ? -4.865 0.032 17.685 1.00 97.94 93 THR A O 1
ATOM 724 N N . ARG A 1 94 ? -7.033 0.598 17.763 1.00 98.31 94 ARG A N 1
ATOM 725 C CA . ARG A 1 94 ? -7.333 -0.016 19.069 1.00 98.31 94 ARG A CA 1
ATOM 726 C C . ARG A 1 94 ? -8.719 -0.647 19.072 1.00 98.31 94 ARG A C 1
ATOM 728 O O . ARG A 1 94 ? -9.561 -0.263 18.267 1.00 98.31 94 ARG A O 1
ATOM 735 N N . VAL A 1 95 ? -8.978 -1.557 20.011 1.00 98.38 95 VAL A N 1
ATOM 736 C CA . VAL A 1 95 ? -10.352 -2.021 20.265 1.00 98.38 95 VAL A CA 1
ATOM 737 C C . VAL A 1 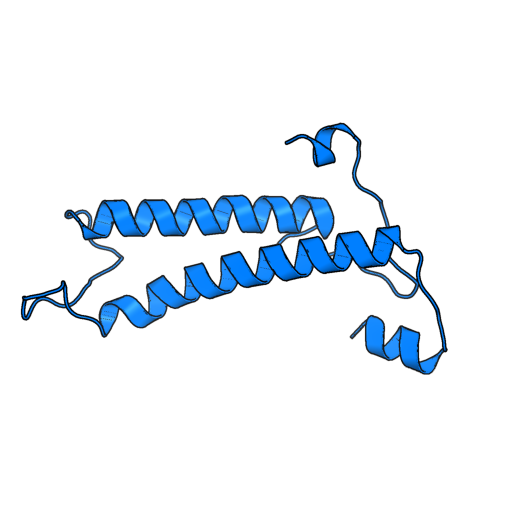95 ? -11.197 -0.810 20.675 1.00 98.38 95 VAL A C 1
ATOM 739 O O . VAL A 1 95 ? -10.809 -0.062 21.579 1.00 98.38 95 VAL A O 1
ATOM 742 N N . GLY A 1 96 ? -12.304 -0.591 19.967 1.00 98.25 96 GLY A N 1
ATOM 743 C CA . GLY A 1 96 ? -13.190 0.564 20.113 1.00 98.25 96 GLY A CA 1
ATOM 744 C C . GLY A 1 96 ? -12.941 1.707 19.120 1.00 98.25 96 GLY A C 1
ATOM 745 O O . GLY A 1 96 ? -13.623 2.725 19.202 1.00 98.25 96 GLY A O 1
ATOM 746 N N . GLY A 1 97 ? -11.990 1.584 18.185 1.00 98.31 97 GLY A N 1
ATOM 747 C CA . GLY A 1 97 ? -11.780 2.574 17.117 1.00 98.31 97 GLY A CA 1
ATOM 748 C C . GLY A 1 97 ? -10.310 2.911 16.852 1.00 98.31 97 GLY A C 1
ATOM 749 O O . GLY A 1 97 ? -9.517 2.029 16.513 1.00 98.31 97 GLY A O 1
ATOM 750 N N . MET A 1 98 ? -9.963 4.198 16.965 1.00 98.38 98 MET A N 1
ATOM 751 C CA . MET A 1 98 ? -8.616 4.748 16.746 1.00 98.38 98 MET A CA 1
ATOM 752 C C . MET A 1 98 ? -8.186 5.594 17.959 1.00 98.38 98 MET A C 1
ATOM 754 O O . MET A 1 98 ? -9.039 6.186 18.616 1.00 98.38 98 MET A O 1
ATOM 758 N N . TYR A 1 99 ? -6.890 5.675 18.278 1.00 98.06 99 TYR A N 1
ATOM 759 C CA . TYR A 1 99 ? -6.393 6.531 19.369 1.00 98.06 99 TYR A CA 1
ATOM 760 C C . TYR A 1 99 ? -6.538 8.025 19.061 1.00 98.06 99 TYR A C 1
ATOM 762 O O . TYR A 1 99 ? -6.792 8.814 19.970 1.00 98.06 99 TYR A O 1
ATOM 770 N N . ARG A 1 100 ? -6.328 8.423 17.803 1.00 96.06 100 ARG A N 1
ATOM 771 C CA . ARG A 1 100 ? -6.322 9.820 17.352 1.00 96.06 100 ARG A CA 1
ATOM 772 C C . ARG A 1 100 ? -7.022 9.958 16.005 1.00 96.06 100 ARG A C 1
ATOM 774 O O . ARG A 1 100 ? -6.887 9.090 15.142 1.00 96.06 100 ARG A O 1
ATOM 781 N N . ASN A 1 101 ? -7.719 11.080 15.829 1.00 94.19 101 ASN A N 1
ATOM 782 C CA . ASN A 1 101 ? -8.209 11.531 14.527 1.00 94.19 101 ASN A CA 1
ATOM 783 C C . ASN A 1 101 ? -7.117 12.346 13.798 1.00 94.19 101 ASN A C 1
ATOM 785 O O . ASN A 1 101 ? -6.142 12.777 14.420 1.00 94.19 101 ASN A O 1
ATOM 789 N N . CYS A 1 102 ? -7.270 12.570 12.493 1.00 90.06 102 CYS A N 1
ATOM 790 C CA . CYS A 1 102 ? -6.383 13.438 11.718 1.00 90.06 102 CYS A CA 1
ATOM 791 C C . CYS A 1 102 ? -6.633 14.919 12.043 1.00 90.06 102 CYS A C 1
ATOM 793 O O . CYS A 1 102 ? -7.775 15.338 12.235 1.00 90.06 102 CYS A O 1
ATOM 795 N N . SER A 1 103 ? -5.568 15.726 12.055 1.00 89.88 103 SER A N 1
ATOM 796 C CA . SER A 1 103 ? -5.692 17.188 12.089 1.00 89.88 103 SE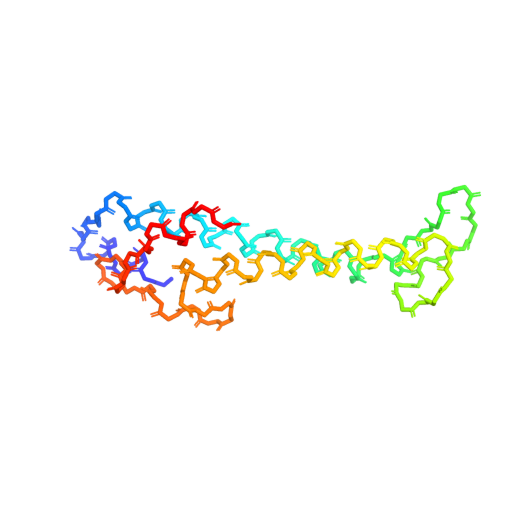R A CA 1
ATOM 797 C C . SER A 1 103 ? -6.225 17.723 10.756 1.00 89.88 103 SER A C 1
ATOM 799 O O . SER A 1 103 ? -6.122 17.048 9.732 1.00 89.88 103 SER A O 1
ATOM 801 N N . GLU A 1 104 ? -6.737 18.956 10.734 1.00 89.00 104 GLU A N 1
ATOM 802 C CA . GLU A 1 104 ? -7.203 19.582 9.485 1.00 89.00 104 GLU A CA 1
ATOM 803 C C . GLU A 1 104 ? -6.096 19.659 8.425 1.00 89.00 104 GLU A C 1
ATOM 805 O O . GLU A 1 104 ? -6.319 19.303 7.273 1.00 89.00 104 GLU A O 1
ATOM 810 N N . LEU A 1 105 ? -4.863 19.992 8.827 1.00 86.75 105 LEU A N 1
ATOM 811 C CA . LEU A 1 105 ? -3.713 20.004 7.916 1.00 86.75 105 LEU A CA 1
ATOM 812 C C . LEU A 1 105 ? -3.424 18.622 7.308 1.00 86.75 105 LEU A C 1
ATOM 814 O O . LEU A 1 105 ? -3.003 18.528 6.158 1.00 86.75 105 LEU A O 1
ATOM 818 N N . ALA A 1 106 ? -3.627 17.549 8.075 1.00 83.25 106 ALA A N 1
ATOM 819 C CA . ALA A 1 106 ? -3.409 16.189 7.595 1.00 83.25 106 ALA A CA 1
ATOM 820 C C . ALA A 1 106 ? -4.466 15.748 6.569 1.00 83.25 106 ALA A C 1
ATOM 822 O O . ALA A 1 106 ? -4.195 14.839 5.793 1.00 83.25 106 ALA A O 1
ATOM 823 N N . LYS A 1 107 ? -5.642 16.390 6.542 1.00 75.88 107 LYS A N 1
ATOM 824 C CA . LYS A 1 107 ? -6.696 16.121 5.551 1.00 75.88 107 LYS A CA 1
ATOM 825 C C . LYS A 1 107 ? -6.434 16.800 4.203 1.00 75.88 107 LYS A C 1
ATOM 827 O O . LYS A 1 107 ? -6.985 16.363 3.201 1.00 75.88 107 LYS A O 1
ATOM 832 N N . THR A 1 108 ? -5.638 17.870 4.182 1.00 77.75 108 THR A N 1
ATOM 833 C CA . THR A 1 108 ? -5.413 18.713 2.992 1.00 77.75 108 THR A CA 1
ATOM 834 C C . THR A 1 108 ? -4.048 18.518 2.322 1.00 77.75 108 THR A C 1
ATOM 836 O O . THR A 1 108 ? -3.772 19.197 1.336 1.00 77.75 108 THR A O 1
ATOM 839 N N . LYS A 1 109 ? -3.172 17.670 2.877 1.00 58.16 109 LYS A N 1
ATOM 840 C CA . LYS A 1 109 ? -1.863 17.316 2.298 1.00 58.16 109 LYS A CA 1
ATOM 841 C C . LYS A 1 109 ? -1.973 16.120 1.363 1.00 58.16 109 LYS A C 1
ATOM 843 O O . LYS A 1 109 ? -1.227 16.126 0.361 1.00 58.16 109 LYS A O 1
#

Radius of gyration: 18.46 Å; chains: 1; bounding box: 40×33×51 Å

pLDDT: mean 96.61, std 5.19, range [58.16, 98.75]

Secondary structure (DSSP, 8-state):
-HHHHHHHTT-PPPHHHHHHHHHHHHHHHHHHHHHHHHHHGGGSBPTTSS-B--TT-SSTTHHHHHHHHHHHHHHHHHHHHHHHS-SSS-SSEETTEES-PPPHHHHH-